Protein AF-A0A8X7WIV2-F1 (afdb_monomer)

Organism: Brassica carinata (NCBI:txid52824)

Sequence (99 aa):
MKIVGPVVVCVLDLAFKYAENIAKDLELFAHHAGRKVVNMDDVVLSVFSARNDNLAASLRSLGNELKAKEPQSERKRKKVPAKKDDKASSSNAIHTTGL

Foldseek 3Di:
DDDDPVNVVVVVVVVVVVVVVLVVQQCVVCVVVVHPDGDLVSVLVSVVVVVDVVVSVVSVVVVVVVVVPPPPPPPDPDPPDDDDDDDDDDDDDDDDDDD

Radius of gyration: 27.84 Å; Cα contacts (8 Å, |Δi|>4): 29; chains: 1; bounding box: 46×39×91 Å

pLDDT: mean 75.4, std 20.64, range [34.56, 95.69]

Mean predicted aligned error: 14.79 Å

InterPro domains:
  IPR009072 Histone-fold [G3DSA:1.10.20.10] (1-79)
  IPR009072 Histone-fold [SSF47113] (6-46)
  IPR029003 CENP-S/Mhf1 [PF15630] (6-47)

Secondary structure (DSSP, 8-state):
-PPPHHHHHHHHHHHHHHHHHHHHHHHHHHHHTT-SS--HHHHHHHHHHTT-HHHHHHHHHHHHHHHHHS-----------PPP---------------

Structure (mmCIF, N/CA/C/O backbone):
data_AF-A0A8X7WIV2-F1
#
_entry.id   AF-A0A8X7WIV2-F1
#
loop_
_atom_site.group_PDB
_atom_site.id
_atom_site.type_symbol
_atom_site.label_atom_id
_atom_site.label_alt_id
_atom_site.label_comp_id
_atom_site.label_asym_id
_atom_site.label_entity_id
_atom_site.label_seq_id
_atom_site.pdbx_PDB_ins_code
_atom_site.Cartn_x
_atom_site.Cartn_y
_atom_site.Cartn_z
_atom_site.occupancy
_atom_site.B_iso_or_equiv
_atom_site.auth_seq_id
_atom_site.auth_comp_id
_atom_site.auth_asym_id
_atom_site.auth_atom_id
_atom_site.pdbx_PDB_model_num
ATOM 1 N N . MET A 1 1 ? 8.718 6.505 -25.432 1.00 68.12 1 MET A N 1
ATOM 2 C CA . MET A 1 1 ? 9.182 5.140 -25.090 1.00 68.12 1 MET A CA 1
ATOM 3 C C . MET A 1 1 ? 8.147 4.137 -25.575 1.00 68.12 1 MET A C 1
ATOM 5 O O . MET A 1 1 ? 6.970 4.375 -25.342 1.00 68.12 1 MET A O 1
ATOM 9 N N . LYS A 1 2 ? 8.551 3.060 -26.260 1.00 81.50 2 LYS A N 1
ATOM 10 C CA . LYS A 1 2 ? 7.664 1.922 -26.558 1.00 81.50 2 LYS A CA 1
ATOM 11 C C . LYS A 1 2 ? 7.959 0.823 -25.541 1.00 81.50 2 LYS A C 1
ATOM 13 O O . LYS A 1 2 ? 9.096 0.370 -25.463 1.00 81.50 2 LYS A O 1
ATOM 18 N N . ILE A 1 3 ? 6.959 0.444 -24.750 1.00 83.69 3 ILE A N 1
ATOM 19 C CA . ILE A 1 3 ? 7.063 -0.675 -23.810 1.00 83.69 3 ILE A CA 1
ATOM 20 C C . ILE A 1 3 ? 6.706 -1.938 -24.590 1.00 83.69 3 ILE A C 1
ATOM 22 O O . ILE A 1 3 ? 5.676 -1.990 -25.259 1.00 83.69 3 ILE A O 1
ATOM 26 N N . VAL A 1 4 ? 7.585 -2.932 -24.554 1.00 90.94 4 VAL A N 1
ATOM 27 C CA . VAL A 1 4 ? 7.363 -4.211 -25.235 1.00 90.94 4 VAL A CA 1
ATOM 28 C C . VAL A 1 4 ? 6.397 -5.082 -24.430 1.00 90.94 4 VAL A C 1
ATOM 30 O O . VAL A 1 4 ? 6.437 -5.082 -23.200 1.00 90.94 4 VAL A O 1
ATOM 33 N N . GLY A 1 5 ? 5.546 -5.845 -25.122 1.00 89.00 5 GLY A N 1
ATOM 34 C CA . GLY A 1 5 ? 4.500 -6.680 -24.512 1.00 89.00 5 GLY A CA 1
ATOM 35 C C . GLY A 1 5 ? 4.965 -7.553 -23.334 1.00 89.00 5 GLY A C 1
ATOM 36 O O . GLY A 1 5 ? 4.316 -7.515 -22.291 1.00 89.00 5 GLY A O 1
ATOM 37 N N . PRO A 1 6 ? 6.113 -8.253 -23.419 1.00 92.25 6 PRO A N 1
ATOM 38 C CA . PRO A 1 6 ? 6.617 -9.061 -22.307 1.00 92.25 6 PRO A CA 1
ATOM 39 C C . PRO A 1 6 ? 6.887 -8.261 -21.029 1.00 92.25 6 PRO A C 1
ATOM 41 O O . PRO A 1 6 ? 6.616 -8.743 -19.937 1.00 92.25 6 PRO A O 1
ATOM 44 N N . VAL A 1 7 ? 7.364 -7.017 -21.147 1.00 93.94 7 VAL A N 1
ATOM 45 C CA . VAL A 1 7 ? 7.612 -6.156 -19.979 1.00 93.94 7 VAL A CA 1
ATOM 46 C C . VAL A 1 7 ? 6.299 -5.815 -19.279 1.00 93.94 7 VAL A C 1
ATOM 48 O O . VAL A 1 7 ? 6.247 -5.833 -18.055 1.00 93.94 7 VAL A O 1
ATOM 51 N N . VAL A 1 8 ? 5.228 -5.566 -20.037 1.00 93.50 8 VAL A N 1
ATOM 52 C CA . VAL A 1 8 ? 3.898 -5.315 -19.462 1.00 93.50 8 VAL A CA 1
ATOM 53 C C . VAL A 1 8 ? 3.404 -6.538 -18.690 1.00 93.50 8 VAL A C 1
ATOM 55 O O . VAL A 1 8 ? 2.966 -6.390 -17.555 1.00 93.50 8 VAL A O 1
ATOM 58 N N . VAL A 1 9 ? 3.529 -7.738 -19.266 1.00 95.50 9 VAL A N 1
ATOM 59 C CA . VAL A 1 9 ? 3.115 -8.991 -18.608 1.00 95.50 9 VAL A CA 1
ATOM 60 C C . VAL A 1 9 ? 3.902 -9.219 -17.316 1.00 95.50 9 VAL A C 1
ATOM 62 O O . VAL A 1 9 ? 3.301 -9.449 -16.272 1.00 95.50 9 VAL A O 1
ATOM 65 N N . CYS A 1 10 ? 5.226 -9.051 -17.345 1.00 95.69 10 CYS A N 1
ATOM 66 C CA . CYS A 1 10 ? 6.057 -9.194 -16.148 1.00 95.69 10 CYS A CA 1
ATOM 67 C C . CYS A 1 10 ? 5.679 -8.199 -15.040 1.00 95.69 10 CYS A C 1
ATOM 69 O O . CYS A 1 10 ? 5.663 -8.560 -13.863 1.00 95.69 10 CYS A O 1
ATOM 71 N N . VAL A 1 11 ? 5.378 -6.945 -15.397 1.00 94.81 11 VAL A N 1
ATOM 72 C CA . VAL A 1 11 ? 4.954 -5.924 -14.425 1.00 94.81 11 VAL A CA 1
ATOM 73 C C . VAL A 1 11 ? 3.579 -6.259 -13.844 1.00 94.81 11 VAL A C 1
ATOM 75 O O . VAL A 1 11 ? 3.382 -6.089 -12.643 1.00 94.81 11 VAL A O 1
ATOM 78 N N . LEU A 1 12 ? 2.649 -6.767 -14.657 1.00 94.94 12 LEU A N 1
ATOM 79 C CA . LEU A 1 12 ? 1.332 -7.203 -14.188 1.00 94.94 12 LEU A CA 1
ATOM 80 C C . LEU A 1 12 ? 1.435 -8.383 -13.217 1.00 94.94 12 LEU A C 1
ATOM 82 O O . LEU A 1 12 ? 0.841 -8.329 -12.142 1.00 94.94 12 LEU A O 1
ATOM 86 N N . ASP A 1 13 ? 2.236 -9.398 -13.542 1.00 95.06 13 ASP A N 1
ATOM 87 C CA . ASP A 1 13 ? 2.463 -10.547 -12.658 1.00 95.06 13 ASP A CA 1
ATOM 88 C C . ASP A 1 13 ? 3.090 -10.124 -11.325 1.00 95.06 13 ASP A C 1
ATOM 90 O O . ASP A 1 13 ? 2.727 -10.635 -10.262 1.00 95.06 13 ASP A O 1
ATOM 94 N N . LEU A 1 14 ? 4.030 -9.173 -11.368 1.00 94.44 14 LEU A N 1
ATOM 95 C CA . LEU A 1 14 ? 4.641 -8.618 -10.166 1.00 94.44 14 LEU A CA 1
ATOM 96 C C . LEU A 1 14 ? 3.618 -7.843 -9.329 1.00 94.44 14 LEU A C 1
ATOM 98 O O . LEU A 1 14 ? 3.542 -8.055 -8.121 1.00 94.44 14 LEU A O 1
ATOM 102 N N . ALA A 1 15 ? 2.818 -6.981 -9.958 1.00 93.62 15 ALA A N 1
ATOM 103 C CA . ALA A 1 15 ? 1.780 -6.211 -9.279 1.00 93.62 15 ALA A CA 1
ATOM 104 C C . ALA A 1 15 ? 0.728 -7.124 -8.634 1.00 93.62 15 ALA A C 1
ATOM 106 O O . ALA A 1 15 ? 0.316 -6.873 -7.504 1.00 93.62 15 ALA A O 1
ATOM 107 N N . PHE A 1 16 ? 0.344 -8.209 -9.311 1.00 94.19 16 PHE A N 1
ATOM 108 C CA . PHE A 1 16 ? -0.608 -9.187 -8.791 1.00 94.19 16 PHE A CA 1
ATOM 109 C C . PHE A 1 16 ? -0.081 -9.889 -7.533 1.00 94.19 16 PHE A C 1
ATOM 111 O O . PHE A 1 16 ? -0.756 -9.911 -6.506 1.00 94.19 16 PHE A O 1
ATOM 118 N N . LYS A 1 17 ? 1.162 -10.386 -7.570 1.00 93.75 17 LYS A N 1
ATOM 119 C CA . LYS A 1 17 ? 1.808 -11.005 -6.397 1.00 93.75 17 LYS A CA 1
ATOM 120 C C . LYS A 1 17 ? 1.995 -10.006 -5.257 1.00 93.75 17 LYS A C 1
ATOM 122 O O . LYS A 1 17 ? 1.828 -10.346 -4.090 1.00 93.75 17 LYS A O 1
ATOM 127 N N . TYR A 1 18 ? 2.335 -8.764 -5.589 1.00 90.81 18 TYR A N 1
ATOM 128 C CA . TYR A 1 18 ? 2.522 -7.715 -4.596 1.00 90.81 18 TYR A CA 1
ATOM 129 C C . TYR A 1 18 ? 1.205 -7.322 -3.914 1.00 90.81 18 TYR A C 1
ATOM 131 O O . TYR A 1 18 ? 1.192 -7.100 -2.706 1.00 90.81 18 TYR A O 1
ATOM 139 N N . ALA A 1 19 ? 0.089 -7.313 -4.650 1.00 91.88 19 ALA A N 1
ATOM 140 C CA . ALA A 1 19 ? -1.233 -7.048 -4.090 1.00 91.88 19 ALA A CA 1
ATOM 141 C C . ALA A 1 19 ? -1.632 -8.073 -3.016 1.00 91.88 19 ALA A C 1
ATOM 143 O O . ALA A 1 19 ? -2.198 -7.688 -1.996 1.00 91.88 19 ALA A O 1
ATOM 144 N N . GLU A 1 20 ? -1.291 -9.353 -3.200 1.00 92.25 20 GLU A N 1
ATOM 145 C CA . GLU A 1 20 ? -1.540 -10.392 -2.192 1.00 92.25 20 GLU A CA 1
ATOM 146 C C . GLU A 1 20 ? -0.772 -10.120 -0.889 1.00 92.25 20 GLU A C 1
ATOM 148 O O . GLU A 1 20 ? -1.336 -10.226 0.201 1.00 92.25 20 GLU A O 1
ATOM 153 N N . ASN A 1 21 ? 0.499 -9.725 -0.994 1.00 90.06 21 ASN A N 1
ATOM 154 C CA . ASN A 1 21 ? 1.310 -9.385 0.174 1.00 90.06 21 ASN A CA 1
ATOM 155 C C . ASN A 1 21 ? 0.763 -8.146 0.892 1.00 90.06 21 ASN A C 1
ATOM 157 O O . ASN A 1 21 ? 0.593 -8.175 2.109 1.00 90.06 21 ASN A O 1
ATOM 161 N N . ILE A 1 22 ? 0.402 -7.099 0.141 1.00 90.50 22 ILE A N 1
ATOM 162 C CA . ILE A 1 22 ? -0.216 -5.899 0.718 1.00 90.50 22 ILE A CA 1
ATOM 163 C C . ILE A 1 22 ? -1.517 -6.254 1.444 1.00 90.50 22 ILE A C 1
ATOM 165 O O . ILE A 1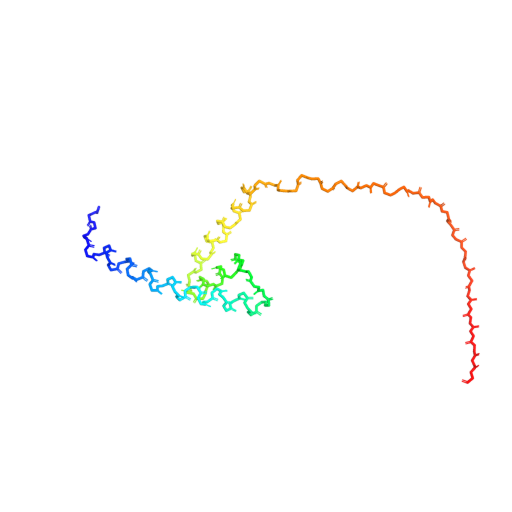 22 ? -1.755 -5.747 2.534 1.00 90.50 22 ILE A O 1
ATOM 169 N N . ALA A 1 23 ? -2.363 -7.115 0.873 1.00 92.12 23 ALA A N 1
ATOM 170 C CA . ALA A 1 23 ? -3.628 -7.490 1.500 1.00 92.12 23 ALA A CA 1
ATOM 171 C C . ALA A 1 23 ? -3.421 -8.143 2.877 1.00 92.12 23 ALA A C 1
ATOM 173 O O . ALA A 1 23 ? -4.090 -7.760 3.837 1.00 92.12 23 ALA A O 1
ATOM 174 N N . LYS A 1 24 ? -2.455 -9.065 2.987 1.00 92.50 24 LYS A N 1
ATOM 175 C CA . LYS A 1 24 ? -2.096 -9.720 4.257 1.00 92.50 24 LYS A CA 1
ATOM 176 C C . LYS A 1 24 ? -1.564 -8.721 5.283 1.00 92.50 24 LYS A C 1
ATOM 178 O O . LYS A 1 24 ? -1.963 -8.770 6.444 1.00 92.50 24 LYS A O 1
ATOM 183 N N . ASP A 1 25 ? -0.713 -7.792 4.853 1.00 91.44 25 ASP A N 1
ATOM 184 C CA . ASP A 1 25 ? -0.165 -6.755 5.730 1.00 91.44 25 ASP A CA 1
ATOM 185 C C . ASP A 1 25 ? -1.269 -5.821 6.251 1.00 91.44 25 ASP A C 1
ATOM 187 O O . ASP A 1 25 ? -1.333 -5.539 7.447 1.00 91.44 25 ASP A O 1
ATOM 191 N N . LEU A 1 26 ? -2.188 -5.385 5.381 1.00 92.25 26 LEU A N 1
ATOM 192 C CA . LEU A 1 26 ? -3.312 -4.523 5.765 1.00 92.25 26 LEU A CA 1
ATOM 193 C C . LEU A 1 26 ? -4.259 -5.208 6.753 1.00 92.25 26 LEU A C 1
ATOM 195 O O . LEU A 1 26 ? -4.708 -4.572 7.709 1.00 92.25 26 LEU A O 1
ATOM 199 N N . GLU A 1 27 ? -4.553 -6.491 6.541 1.00 93.00 27 GLU A N 1
ATOM 200 C CA . GLU A 1 27 ? -5.347 -7.285 7.479 1.00 93.00 27 GLU A CA 1
ATOM 201 C C . GLU A 1 27 ? -4.652 -7.375 8.841 1.00 93.00 27 GLU A C 1
ATOM 203 O O . GLU A 1 27 ? -5.280 -7.130 9.874 1.00 93.00 27 GLU A O 1
ATOM 208 N N . LEU A 1 28 ? -3.343 -7.645 8.848 1.00 93.56 28 LEU A N 1
ATOM 209 C CA . LEU A 1 28 ? -2.559 -7.741 10.074 1.00 93.56 28 LEU A CA 1
ATOM 210 C C . LEU A 1 28 ? -2.524 -6.410 10.837 1.00 93.56 28 LEU A C 1
ATOM 212 O O . LEU A 1 28 ? -2.664 -6.414 12.059 1.00 93.56 28 LEU A O 1
ATOM 216 N N . PHE A 1 29 ? -2.383 -5.276 10.147 1.00 93.00 29 PHE A N 1
ATOM 217 C CA . PHE A 1 29 ? -2.385 -3.953 10.781 1.00 93.00 29 PHE A CA 1
ATOM 218 C C . PHE A 1 29 ? -3.746 -3.597 11.375 1.00 93.00 29 PHE A C 1
ATOM 220 O O . PHE A 1 29 ? -3.818 -3.180 12.536 1.00 93.00 29 PHE A O 1
ATOM 227 N N . ALA A 1 30 ? -4.830 -3.839 10.635 1.00 92.62 30 ALA A N 1
ATOM 228 C CA . ALA A 1 30 ? -6.176 -3.618 11.146 1.00 92.62 30 ALA A CA 1
ATOM 229 C C . ALA A 1 30 ? -6.449 -4.508 12.369 1.00 92.62 30 ALA A C 1
ATOM 231 O O . ALA A 1 30 ? -6.903 -4.007 13.402 1.00 92.62 30 ALA A O 1
ATOM 232 N N . HIS A 1 31 ? -6.091 -5.794 12.290 1.00 93.50 31 HIS A N 1
ATOM 233 C CA . HIS A 1 31 ? -6.255 -6.750 13.382 1.00 93.50 31 HIS A CA 1
ATOM 234 C C . HIS A 1 31 ? -5.403 -6.389 14.606 1.00 93.50 31 HIS A C 1
ATOM 236 O O . HIS A 1 31 ? -5.891 -6.455 15.733 1.00 93.50 31 HIS A O 1
ATOM 242 N N . HIS A 1 32 ? -4.157 -5.946 14.410 1.00 93.44 32 HIS A N 1
ATOM 243 C CA . HIS A 1 32 ? -3.284 -5.478 15.490 1.00 93.44 32 HIS A CA 1
ATOM 244 C C . HIS A 1 32 ? -3.875 -4.266 16.225 1.00 93.44 32 HIS A C 1
ATOM 246 O O . HIS A 1 32 ? -3.775 -4.171 17.446 1.00 93.44 32 HIS A O 1
ATOM 252 N N . ALA A 1 33 ? -4.558 -3.378 15.500 1.00 90.38 33 ALA A N 1
ATOM 253 C CA . ALA A 1 33 ? -5.302 -2.259 16.073 1.00 90.38 33 ALA A CA 1
ATOM 254 C C . ALA A 1 33 ? -6.687 -2.653 16.642 1.00 90.38 33 ALA A C 1
ATOM 256 O O . ALA A 1 33 ? -7.451 -1.777 17.047 1.00 90.38 33 ALA A O 1
ATOM 257 N N . GLY A 1 34 ? -7.049 -3.943 16.647 1.00 91.06 34 GLY A N 1
ATOM 258 C CA . GLY A 1 34 ? -8.353 -4.439 17.103 1.00 91.06 34 GLY A CA 1
ATOM 259 C C . GLY A 1 34 ? -9.527 -4.078 16.183 1.00 91.06 34 GLY A C 1
ATOM 260 O O . GLY A 1 34 ? -10.687 -4.149 16.596 1.00 91.06 34 GLY A O 1
ATOM 261 N N . ARG A 1 35 ? -9.254 -3.665 14.940 1.00 94.12 35 ARG A N 1
ATOM 262 C CA . ARG A 1 35 ? -10.252 -3.261 13.940 1.00 94.12 35 ARG A CA 1
ATOM 263 C C . ARG A 1 35 ? -10.507 -4.391 12.942 1.00 94.12 35 ARG A C 1
ATOM 265 O O . ARG A 1 35 ? -9.617 -5.157 12.602 1.00 94.12 35 ARG A O 1
ATOM 272 N N . LYS A 1 36 ? -11.738 -4.458 12.425 1.00 91.38 36 LYS A N 1
ATOM 273 C CA . LYS A 1 36 ? -12.130 -5.366 11.323 1.00 91.38 36 LYS A CA 1
ATOM 274 C C . LYS A 1 36 ? -12.158 -4.683 9.953 1.00 91.38 36 LYS A C 1
ATOM 276 O O . LYS A 1 36 ? -12.438 -5.328 8.951 1.00 91.38 36 LYS A O 1
ATOM 281 N N . VAL A 1 37 ? -11.938 -3.370 9.924 1.00 91.75 37 VAL A N 1
ATOM 282 C CA . VAL A 1 37 ? -11.990 -2.537 8.721 1.00 91.75 37 VAL A CA 1
ATOM 283 C C . VAL A 1 37 ? -10.675 -1.780 8.61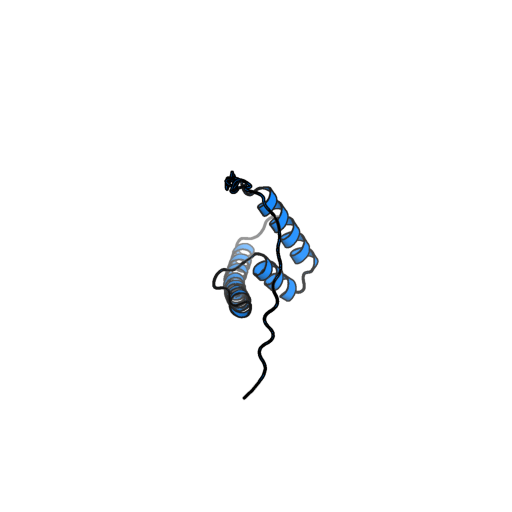6 1.00 91.75 37 VAL A C 1
ATOM 285 O O . VAL A 1 37 ? -10.239 -1.169 9.593 1.00 91.75 37 VAL A O 1
ATOM 288 N N . VAL A 1 38 ? -10.070 -1.837 7.432 1.00 92.06 38 VAL A N 1
ATOM 289 C CA . VAL A 1 38 ? -8.813 -1.160 7.094 1.00 92.06 38 VAL A CA 1
ATOM 290 C C . VAL A 1 38 ? -9.055 0.345 6.950 1.00 92.06 38 VAL A C 1
ATOM 292 O O . VAL A 1 38 ? -10.027 0.767 6.322 1.00 92.06 38 VAL A O 1
ATOM 295 N N . ASN A 1 39 ? -8.164 1.159 7.515 1.00 90.31 39 ASN A N 1
ATOM 296 C CA . ASN A 1 39 ? -8.156 2.617 7.400 1.00 90.31 39 ASN A CA 1
ATOM 297 C C . ASN A 1 39 ? -6.918 3.113 6.630 1.00 90.31 39 ASN A C 1
ATOM 299 O O . ASN A 1 39 ? -5.967 2.370 6.392 1.00 90.31 39 ASN A O 1
ATOM 303 N N . MET A 1 40 ? -6.877 4.411 6.310 1.00 88.56 40 MET A N 1
ATOM 304 C CA . MET A 1 40 ? -5.706 5.020 5.664 1.00 88.56 40 MET A CA 1
ATOM 305 C C . MET A 1 40 ? -4.422 4.922 6.489 1.00 88.56 40 MET A C 1
ATOM 307 O O . MET A 1 40 ? -3.343 4.912 5.908 1.00 88.56 40 MET A O 1
ATOM 311 N N . ASP A 1 41 ? -4.511 4.805 7.815 1.00 88.19 41 ASP A N 1
ATOM 312 C CA . ASP A 1 41 ? -3.327 4.598 8.655 1.00 88.19 41 ASP A CA 1
ATOM 313 C C . ASP A 1 41 ? -2.650 3.252 8.358 1.00 88.19 41 ASP A C 1
ATOM 315 O O . ASP A 1 41 ? -1.425 3.190 8.304 1.00 88.19 41 ASP A O 1
ATOM 319 N N . ASP A 1 42 ? -3.436 2.203 8.090 1.00 90.50 42 ASP A N 1
A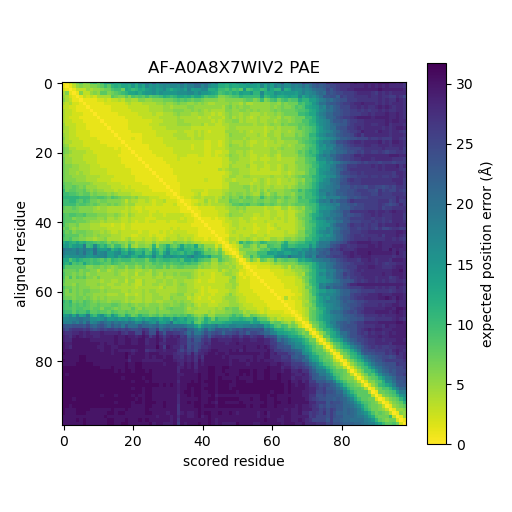TOM 320 C CA . ASP A 1 42 ? -2.926 0.869 7.751 1.00 90.50 42 ASP A CA 1
ATOM 321 C C . ASP A 1 42 ? -2.263 0.886 6.359 1.00 90.50 42 ASP A C 1
ATOM 323 O O . ASP A 1 42 ? -1.199 0.300 6.157 1.00 90.50 42 ASP A O 1
ATOM 327 N N . VAL A 1 43 ? -2.847 1.635 5.411 1.00 89.12 43 VAL A N 1
ATOM 328 C CA . VAL A 1 43 ? -2.301 1.841 4.054 1.00 89.12 43 VAL A CA 1
ATOM 329 C C . VAL A 1 43 ? -0.995 2.630 4.083 1.00 89.12 43 VAL A C 1
ATOM 331 O O . VAL A 1 43 ? -0.040 2.306 3.382 1.00 89.12 43 VAL A O 1
ATOM 334 N N . VAL A 1 44 ? -0.922 3.675 4.903 1.00 87.12 44 VAL A N 1
ATOM 335 C CA . VAL A 1 44 ? 0.313 4.445 5.068 1.00 87.12 44 VAL A CA 1
ATOM 336 C C . VAL A 1 44 ? 1.380 3.602 5.769 1.00 87.12 44 VAL A C 1
ATOM 338 O O . VAL A 1 44 ? 2.551 3.690 5.401 1.00 87.12 44 VAL A O 1
ATOM 341 N N . LEU A 1 45 ? 0.996 2.769 6.742 1.00 85.44 45 LEU A N 1
ATOM 342 C CA . LEU A 1 45 ? 1.916 1.894 7.466 1.00 85.44 45 LEU A CA 1
ATOM 343 C C . LEU A 1 45 ? 2.523 0.808 6.564 1.00 85.44 45 LEU A C 1
ATOM 345 O O . LEU A 1 45 ? 3.731 0.574 6.652 1.00 85.44 45 LEU A O 1
ATOM 349 N N . SER A 1 46 ? 1.745 0.212 5.651 1.00 82.50 46 SER A N 1
ATOM 350 C CA . SER A 1 46 ? 2.272 -0.778 4.693 1.00 82.50 46 SER A CA 1
ATOM 351 C C . SER A 1 46 ? 3.373 -0.193 3.805 1.00 82.50 46 SER A C 1
ATOM 353 O O . SER A 1 46 ? 4.409 -0.818 3.578 1.00 82.50 46 SER A O 1
ATOM 355 N N . VAL A 1 47 ? 3.209 1.059 3.381 1.00 78.06 47 VAL A N 1
ATOM 356 C CA . VAL A 1 47 ? 4.185 1.766 2.543 1.00 78.06 47 VAL A CA 1
ATOM 357 C C . VAL A 1 47 ? 5.378 2.283 3.346 1.00 78.06 47 VAL A C 1
ATOM 359 O O . VAL A 1 47 ? 6.507 2.274 2.852 1.00 78.06 47 VAL A O 1
ATOM 362 N N . PHE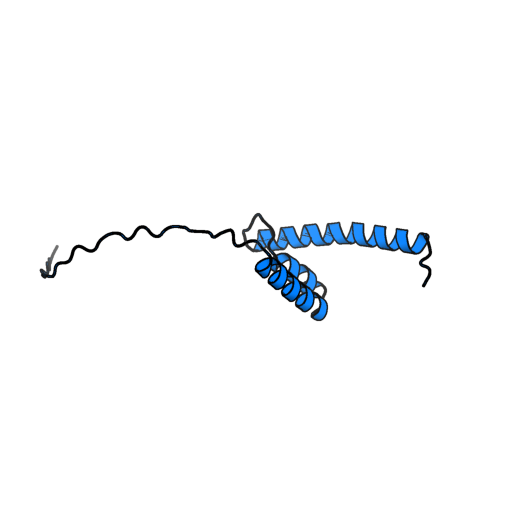 A 1 48 ? 5.162 2.683 4.599 1.00 68.56 48 PHE A N 1
ATOM 363 C CA . PHE A 1 48 ? 6.244 3.068 5.506 1.00 68.56 48 PHE A CA 1
ATOM 364 C C . PHE A 1 48 ? 7.176 1.881 5.799 1.00 68.56 48 PHE A C 1
ATOM 366 O O . PHE A 1 48 ? 8.397 2.038 5.833 1.00 68.56 48 PHE A O 1
ATOM 373 N N . SER A 1 49 ? 6.613 0.673 5.915 1.00 60.53 49 SER A N 1
ATOM 374 C CA . SER A 1 49 ? 7.379 -0.572 6.055 1.00 60.53 49 SER A CA 1
ATOM 375 C C . SER A 1 49 ? 8.269 -0.852 4.835 1.00 60.53 49 SER A C 1
ATOM 377 O O . SER A 1 49 ? 9.412 -1.285 4.979 1.00 60.53 49 SER A O 1
ATOM 379 N N . ALA A 1 50 ? 7.808 -0.486 3.632 1.00 63.50 50 ALA A N 1
ATOM 380 C CA . ALA A 1 50 ? 8.579 -0.584 2.389 1.00 63.50 50 ALA A CA 1
ATOM 381 C C . ALA A 1 50 ? 9.706 0.471 2.254 1.00 63.50 50 ALA A C 1
ATOM 383 O O . ALA A 1 50 ? 10.384 0.519 1.228 1.00 63.50 50 ALA A O 1
ATOM 384 N N . ARG A 1 51 ? 9.926 1.300 3.289 1.00 71.62 51 ARG A N 1
ATOM 385 C CA . ARG A 1 51 ? 10.997 2.311 3.414 1.00 71.62 51 ARG A CA 1
ATOM 386 C C . ARG A 1 51 ? 11.003 3.399 2.340 1.00 71.62 51 ARG A C 1
ATOM 388 O O . ARG A 1 51 ? 12.057 3.934 2.001 1.00 71.62 51 ARG A O 1
ATOM 395 N N . ASN A 1 52 ? 9.837 3.749 1.803 1.00 81.50 52 ASN A N 1
ATOM 396 C CA . ASN A 1 52 ? 9.710 4.863 0.870 1.00 81.50 52 ASN A CA 1
ATOM 397 C C . ASN A 1 52 ? 8.960 6.030 1.522 1.00 81.50 52 ASN A C 1
ATOM 399 O O . ASN A 1 52 ? 7.748 6.188 1.358 1.00 81.50 52 ASN A O 1
ATOM 403 N N . ASP A 1 53 ? 9.701 6.863 2.254 1.00 79.75 53 ASP A N 1
ATOM 404 C CA . ASP A 1 53 ? 9.139 7.998 2.997 1.00 79.75 53 ASP A CA 1
ATOM 405 C C . ASP A 1 53 ? 8.451 9.021 2.081 1.00 79.75 53 ASP A C 1
ATOM 407 O O . ASP A 1 53 ? 7.418 9.589 2.439 1.00 79.75 53 ASP A O 1
ATOM 411 N N . ASN A 1 54 ? 8.971 9.209 0.862 1.00 86.00 54 ASN A N 1
ATOM 412 C CA . ASN A 1 54 ? 8.379 10.102 -0.137 1.00 86.00 54 ASN A CA 1
ATOM 413 C C . ASN A 1 54 ? 7.017 9.590 -0.626 1.00 86.00 54 ASN A C 1
ATOM 415 O O . ASN A 1 54 ? 6.062 10.362 -0.770 1.00 86.00 54 ASN A O 1
ATOM 419 N N . LEU A 1 55 ? 6.902 8.280 -0.854 1.00 84.31 55 LEU A N 1
ATOM 420 C CA . LEU A 1 55 ? 5.645 7.652 -1.248 1.00 84.31 55 LEU A CA 1
ATOM 421 C C . LEU A 1 55 ? 4.629 7.694 -0.100 1.00 84.31 55 LEU A C 1
ATOM 423 O O . LEU A 1 55 ? 3.469 8.033 -0.327 1.00 84.31 55 LEU A O 1
ATOM 427 N N . ALA A 1 56 ? 5.066 7.456 1.139 1.00 84.69 56 ALA A N 1
ATOM 428 C CA . ALA A 1 56 ? 4.212 7.583 2.319 1.00 84.69 56 ALA A CA 1
ATOM 429 C C . ALA A 1 56 ? 3.692 9.022 2.507 1.00 84.69 56 ALA A C 1
ATOM 431 O O . ALA A 1 56 ? 2.511 9.224 2.798 1.00 84.69 56 ALA A O 1
ATOM 432 N N . ALA A 1 57 ? 4.541 10.035 2.302 1.00 86.94 57 ALA A N 1
ATOM 433 C CA . ALA A 1 57 ? 4.136 11.441 2.349 1.00 86.94 57 ALA A CA 1
ATOM 434 C C . ALA A 1 57 ? 3.104 11.781 1.261 1.00 86.94 57 ALA A C 1
ATOM 436 O O . ALA A 1 57 ? 2.090 12.424 1.547 1.00 86.94 57 ALA A O 1
ATOM 437 N N . SER A 1 58 ? 3.319 11.286 0.041 1.00 89.06 58 SER A N 1
ATOM 438 C CA . SER A 1 58 ? 2.393 11.476 -1.082 1.00 89.06 58 SER A CA 1
ATOM 439 C C . SER A 1 58 ? 1.026 10.840 -0.808 1.00 89.06 58 SER A C 1
ATOM 441 O O . SER A 1 58 ? -0.006 11.470 -1.030 1.00 89.06 58 SER A O 1
ATOM 443 N N . LEU A 1 59 ? 0.996 9.630 -0.241 1.00 87.25 59 LEU A N 1
ATOM 444 C CA . LEU A 1 59 ? -0.251 8.953 0.133 1.00 87.25 59 LEU A CA 1
ATOM 445 C C . LEU A 1 59 ? -0.999 9.660 1.264 1.00 87.25 59 LEU A C 1
ATOM 447 O O . LEU A 1 59 ? -2.222 9.764 1.208 1.00 87.25 59 LEU A O 1
ATOM 451 N N . ARG A 1 60 ? -0.292 10.196 2.268 1.00 89.31 60 ARG A N 1
ATOM 452 C CA . ARG A 1 60 ? -0.921 11.030 3.308 1.00 89.31 60 ARG A CA 1
ATOM 453 C C . ARG A 1 60 ? -1.561 12.281 2.709 1.00 89.31 60 ARG A C 1
ATOM 455 O O . ARG A 1 60 ? -2.681 12.625 3.080 1.00 89.31 60 ARG A O 1
ATOM 462 N N . SER A 1 61 ? -0.869 12.945 1.782 1.00 89.75 61 SER A N 1
ATOM 463 C CA . SER A 1 61 ? -1.401 14.116 1.077 1.00 89.75 61 SER A CA 1
ATOM 464 C C . SER A 1 61 ? -2.665 13.768 0.287 1.00 89.75 61 SER A C 1
ATOM 466 O O . SER A 1 61 ? -3.686 14.433 0.461 1.00 89.75 61 SER A O 1
ATOM 468 N N . LEU A 1 62 ? -2.641 12.667 -0.471 1.00 89.56 62 LEU A N 1
ATOM 469 C CA . LEU A 1 62 ? -3.807 12.163 -1.198 1.00 89.56 62 LEU A CA 1
ATOM 470 C C . LEU A 1 62 ? -4.968 11.818 -0.254 1.00 89.56 62 LEU A C 1
ATOM 472 O O . LEU A 1 62 ? -6.109 12.191 -0.511 1.00 89.56 62 LEU A O 1
ATOM 476 N N . GLY A 1 63 ? -4.692 11.154 0.870 1.00 86.88 63 GLY A N 1
ATOM 477 C CA . GLY A 1 63 ? -5.705 10.840 1.879 1.00 86.88 63 GLY A CA 1
ATOM 478 C C . GLY A 1 63 ? -6.381 12.092 2.448 1.00 86.88 63 GLY A C 1
ATOM 479 O O . GLY A 1 63 ? -7.593 12.096 2.663 1.00 86.88 63 GLY A O 1
ATOM 480 N N . ASN A 1 64 ? -5.627 13.175 2.646 1.00 88.69 64 ASN A N 1
ATOM 481 C CA . ASN A 1 64 ? -6.178 14.458 3.087 1.00 88.69 64 ASN A CA 1
ATOM 482 C C . ASN A 1 64 ? -7.027 15.129 1.999 1.00 88.69 64 ASN A C 1
ATOM 484 O O . ASN A 1 64 ? -8.081 15.683 2.306 1.00 88.69 64 ASN A O 1
ATOM 488 N N . GLU A 1 65 ? -6.609 15.050 0.734 1.00 90.50 65 GLU A N 1
ATOM 489 C CA . GLU A 1 65 ? -7.392 15.553 -0.398 1.00 90.50 65 GLU A CA 1
ATOM 490 C C . GLU A 1 65 ? -8.728 14.809 -0.540 1.00 90.50 65 GLU A C 1
ATOM 492 O O . GLU A 1 65 ? -9.768 15.438 -0.732 1.00 90.50 65 GLU A O 1
ATOM 497 N N . LEU A 1 66 ? -8.724 13.480 -0.389 1.00 88.00 66 LEU A N 1
ATOM 498 C CA . LEU A 1 66 ? -9.942 12.669 -0.435 1.00 88.00 66 LEU A CA 1
ATOM 499 C C . LEU A 1 66 ? -10.916 13.045 0.686 1.00 88.00 66 LEU A C 1
ATOM 501 O O . LEU A 1 66 ? -12.100 13.224 0.415 1.00 88.00 66 LEU A O 1
ATOM 505 N N . LYS A 1 67 ? -10.422 13.261 1.912 1.00 85.00 67 LYS A N 1
ATOM 506 C CA . LYS A 1 67 ? -11.243 13.753 3.035 1.00 85.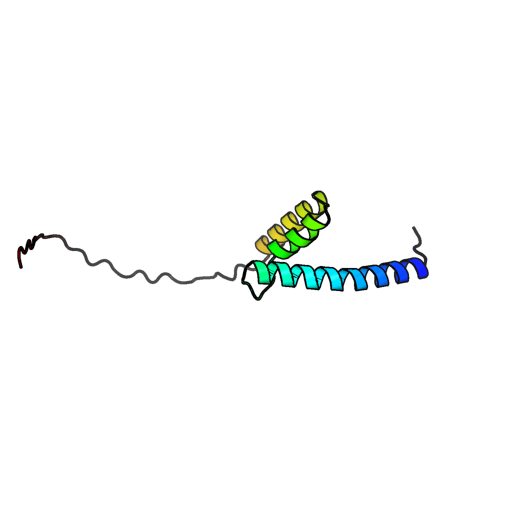00 67 LYS A CA 1
ATOM 507 C C . LYS A 1 67 ? -11.815 15.150 2.782 1.00 85.00 67 LYS A C 1
ATOM 509 O O . LYS A 1 67 ? -12.924 15.438 3.210 1.00 85.00 67 LYS A O 1
ATOM 514 N N . ALA A 1 68 ? -11.073 16.017 2.092 1.00 82.69 68 ALA A N 1
ATOM 515 C CA . ALA A 1 68 ? -11.538 17.359 1.738 1.00 82.69 68 ALA A CA 1
ATOM 516 C C . ALA A 1 68 ? -12.589 17.352 0.612 1.00 82.69 68 ALA A C 1
ATOM 518 O O . ALA A 1 68 ? -13.408 18.267 0.529 1.00 82.69 68 ALA A O 1
ATOM 519 N N . LYS A 1 69 ? -12.559 16.336 -0.259 1.00 79.94 69 LYS A N 1
ATOM 520 C CA . LYS A 1 69 ? -13.502 16.149 -1.373 1.00 79.94 69 LYS A CA 1
ATOM 521 C C . LYS A 1 69 ? -14.715 15.292 -1.019 1.00 79.94 69 LYS A C 1
ATOM 523 O O . LYS A 1 69 ? -15.677 15.283 -1.786 1.00 79.94 69 LYS A O 1
ATOM 528 N N . GLU A 1 70 ? -14.688 14.574 0.100 1.00 73.50 70 GLU A N 1
ATOM 529 C CA . GLU A 1 70 ? -15.831 13.797 0.565 1.00 73.50 70 GLU A CA 1
ATOM 530 C C . GLU A 1 70 ? -17.009 14.754 0.839 1.00 73.50 70 GLU A C 1
ATOM 532 O O . GLU A 1 70 ? -16.852 15.720 1.595 1.00 73.50 70 GLU A O 1
ATOM 537 N N . PRO A 1 71 ? -18.184 14.565 0.202 1.00 60.22 71 PRO A N 1
ATOM 538 C CA . PRO A 1 71 ? -19.326 15.432 0.435 1.00 60.22 71 PRO A CA 1
ATOM 539 C C . PRO A 1 71 ? -19.695 15.323 1.909 1.00 60.22 71 PRO A C 1
ATOM 541 O O . PRO A 1 71 ? -20.124 14.263 2.351 1.00 60.22 71 PRO A O 1
ATOM 544 N N . GLN A 1 72 ? -19.498 16.420 2.645 1.00 59.84 72 GLN A N 1
ATOM 545 C CA . GLN A 1 72 ? -19.794 16.584 4.065 1.00 59.84 72 GLN A CA 1
ATOM 546 C C . GLN A 1 72 ? -21.132 15.910 4.421 1.00 59.84 72 GLN A C 1
ATOM 548 O O . GLN A 1 72 ? -22.201 16.518 4.320 1.00 59.84 72 GLN A O 1
ATOM 553 N N . SER A 1 73 ? -21.084 14.645 4.845 1.00 54.44 73 SER A N 1
ATOM 554 C CA . SER A 1 73 ? -22.267 13.858 5.212 1.00 54.44 73 SER A CA 1
ATOM 555 C C . SER A 1 73 ? -22.862 14.325 6.545 1.00 54.44 73 SER A C 1
ATOM 557 O O . SER A 1 73 ? -23.929 13.883 6.962 1.00 54.44 73 SER A O 1
ATOM 559 N N . GLU A 1 74 ? -22.254 15.333 7.170 1.00 49.41 74 GLU A N 1
ATOM 560 C CA . GLU A 1 74 ? -22.765 16.028 8.341 1.00 49.41 74 GLU A CA 1
ATOM 561 C C . GLU A 1 74 ? -23.569 17.287 7.977 1.00 49.41 74 GLU A C 1
ATOM 563 O O . GLU A 1 74 ? -23.324 18.389 8.476 1.00 49.41 74 GLU A O 1
ATOM 568 N N . ARG A 1 75 ? -24.616 17.150 7.154 1.00 53.44 75 ARG A N 1
ATOM 569 C CA . ARG A 1 75 ? -25.754 18.071 7.285 1.00 53.44 75 ARG A CA 1
ATOM 570 C C . ARG A 1 75 ? -26.603 17.624 8.477 1.00 53.44 75 ARG A C 1
ATOM 572 O O . ARG A 1 75 ? -27.492 16.794 8.358 1.00 53.44 75 ARG A O 1
ATOM 579 N N . LYS A 1 76 ? -26.373 18.307 9.603 1.00 54.47 76 LYS A N 1
ATOM 580 C CA . LYS A 1 76 ? -27.339 18.566 10.687 1.00 54.47 76 LYS A CA 1
ATOM 581 C C . LYS A 1 76 ? -27.764 17.361 11.547 1.00 54.47 76 LYS A C 1
ATOM 583 O O . LYS A 1 76 ? -28.913 16.931 11.491 1.00 54.47 76 LYS A O 1
ATOM 588 N N . ARG A 1 77 ? -26.963 17.001 12.557 1.00 56.34 77 ARG A N 1
ATOM 589 C CA . ARG A 1 77 ? -27.582 16.685 13.860 1.00 56.34 77 ARG A CA 1
ATOM 590 C C . ARG A 1 77 ? -27.988 18.003 14.513 1.00 56.34 77 ARG A C 1
ATOM 592 O O . ARG A 1 77 ? -27.166 18.728 15.065 1.00 56.34 77 ARG A O 1
ATOM 599 N N . LYS A 1 78 ? -29.273 18.342 14.392 1.00 49.03 78 LYS A N 1
ATOM 600 C CA . LYS A 1 78 ? -29.916 19.433 15.130 1.00 49.03 78 LYS A CA 1
ATOM 601 C C . LYS A 1 78 ? -29.728 19.140 16.624 1.00 49.03 78 LYS A C 1
ATOM 603 O O . LYS A 1 78 ? -30.409 18.268 17.155 1.00 49.03 78 LYS A O 1
ATOM 608 N N . LYS A 1 79 ? -28.805 19.835 17.303 1.00 49.72 79 LYS A N 1
ATOM 609 C CA . LYS A 1 79 ? -28.855 19.947 18.767 1.00 49.72 79 LYS A CA 1
ATOM 610 C C . LYS A 1 79 ? -30.200 20.596 19.088 1.00 49.72 79 LYS A C 1
ATOM 612 O O . LYS A 1 79 ? -30.395 21.780 18.826 1.00 49.72 79 LYS A O 1
ATOM 617 N N . VAL A 1 80 ? -31.152 19.801 19.567 1.00 51.09 80 VAL A N 1
ATOM 618 C CA . VAL A 1 80 ? -32.343 20.327 20.232 1.00 51.09 80 VAL A CA 1
ATOM 619 C C . VAL A 1 80 ? -31.831 21.079 21.465 1.00 51.09 80 VAL A C 1
ATOM 621 O O . VAL A 1 80 ? -31.098 20.480 22.255 1.00 51.09 80 VAL A O 1
ATOM 624 N N . PRO A 1 81 ? -32.132 22.377 21.632 1.00 44.16 81 PRO A N 1
ATOM 625 C CA . PRO A 1 81 ? -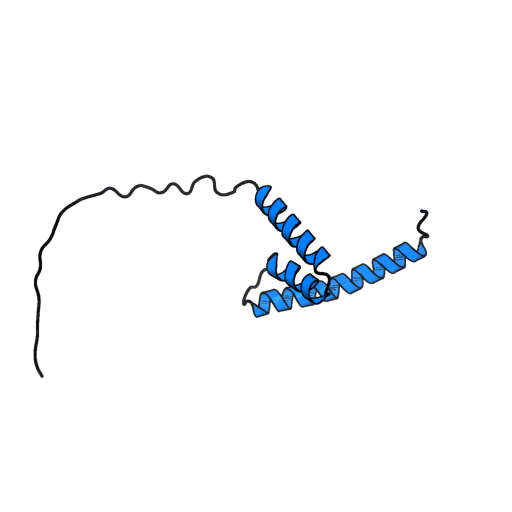31.784 23.076 22.854 1.00 44.16 81 PRO A CA 1
ATOM 626 C C . PRO A 1 81 ? -32.734 22.578 23.945 1.00 44.16 81 PRO A C 1
ATOM 628 O O . PRO A 1 81 ? -33.926 22.883 23.927 1.00 44.16 81 PRO A O 1
ATOM 631 N N . ALA A 1 82 ? -32.222 21.771 24.874 1.00 45.62 82 ALA A N 1
ATOM 632 C CA . ALA A 1 82 ? -32.919 21.526 26.128 1.00 45.62 82 ALA A CA 1
ATOM 633 C C . ALA A 1 82 ? -32.946 22.854 26.899 1.00 45.62 82 ALA A C 1
ATOM 635 O O . ALA A 1 82 ? -31.904 23.464 27.147 1.00 45.62 82 ALA A O 1
ATOM 636 N N . LYS A 1 83 ? -34.160 23.341 27.162 1.00 41.38 83 LYS A N 1
ATOM 637 C CA . LYS A 1 83 ? -34.442 24.588 27.873 1.00 41.38 83 LYS A CA 1
ATOM 638 C C . LYS A 1 83 ? -33.765 24.597 29.249 1.00 41.38 83 LYS A C 1
ATOM 640 O O . LYS A 1 83 ? -33.777 23.593 29.953 1.00 41.38 83 LYS A O 1
ATOM 645 N N . LYS A 1 84 ? -33.218 25.763 29.604 1.00 39.75 84 LYS A N 1
ATOM 646 C CA . LYS A 1 84 ? -32.941 26.177 30.983 1.00 39.75 84 LYS A CA 1
ATOM 647 C C . LYS A 1 84 ? -34.231 26.106 31.800 1.00 39.75 84 LYS A C 1
ATOM 649 O O . LYS A 1 84 ? -35.216 26.692 31.366 1.00 39.75 84 LYS A O 1
ATOM 654 N N . ASP A 1 85 ? -34.150 25.520 32.986 1.00 41.91 85 ASP A N 1
ATOM 655 C CA . ASP A 1 85 ? -34.831 26.052 34.161 1.00 41.91 85 ASP A CA 1
ATOM 656 C C . ASP A 1 85 ? -33.787 26.182 35.276 1.00 41.91 85 ASP A C 1
ATOM 658 O O . ASP A 1 85 ? -33.103 25.227 35.648 1.00 41.91 85 ASP A O 1
ATOM 662 N N . ASP A 1 86 ? -33.600 27.426 35.710 1.00 39.62 86 ASP A N 1
ATOM 663 C CA . ASP A 1 86 ? -32.796 27.833 36.855 1.00 39.62 86 ASP A CA 1
ATOM 664 C C . ASP A 1 86 ? -33.444 27.337 38.161 1.00 39.62 86 ASP A C 1
ATOM 666 O O . ASP A 1 86 ? -34.670 27.335 38.265 1.00 39.62 86 ASP A O 1
ATOM 670 N N . LYS A 1 87 ? -32.635 27.022 39.189 1.00 41.75 87 LYS A N 1
ATOM 671 C CA . LYS A 1 87 ? -32.612 27.747 40.487 1.00 41.75 87 LYS A CA 1
ATOM 672 C C . LYS A 1 87 ? -31.952 26.940 41.623 1.00 41.75 87 LYS A C 1
ATOM 674 O O . LYS A 1 87 ? -32.5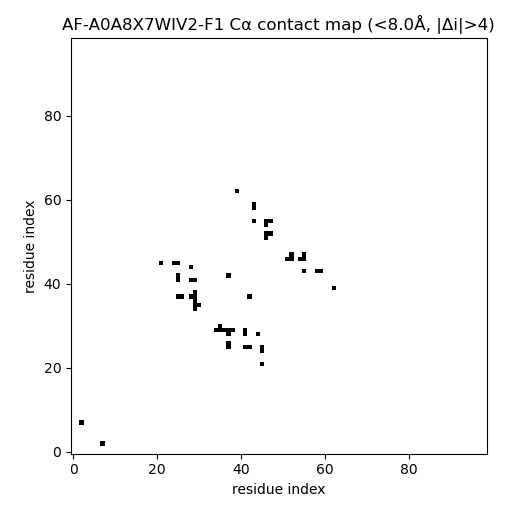22 26.013 42.176 1.00 41.75 87 LYS A O 1
ATOM 679 N N . ALA A 1 88 ? -30.739 27.386 41.955 1.00 34.56 88 ALA A N 1
ATOM 680 C CA . ALA A 1 88 ? -30.153 27.591 43.286 1.00 34.56 88 ALA A CA 1
ATOM 681 C C . ALA A 1 88 ? -30.387 26.584 44.444 1.00 3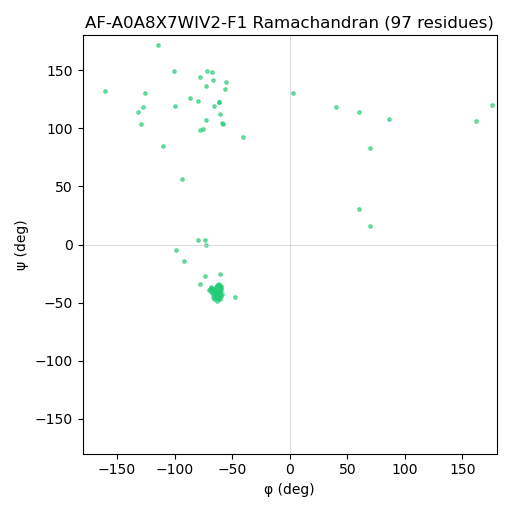4.56 88 ALA A C 1
ATOM 683 O O . ALA A 1 88 ? -31.461 26.519 45.026 1.00 34.56 88 ALA A O 1
ATOM 684 N N . SER A 1 89 ? -29.257 26.013 44.890 1.00 39.16 89 SER A N 1
ATOM 685 C CA . SER A 1 89 ? -28.692 26.115 46.253 1.00 39.16 89 SER A CA 1
ATOM 686 C C . SER A 1 89 ? -29.511 25.625 47.462 1.00 39.16 89 SER A C 1
ATOM 688 O O . SER A 1 89 ? -30.456 26.284 47.876 1.00 39.16 89 SER A O 1
ATOM 690 N N . SER A 1 90 ? -29.040 24.562 48.131 1.00 37.12 90 SER A N 1
ATOM 691 C CA . SER A 1 90 ? -28.644 24.602 49.557 1.00 37.12 90 SER A CA 1
ATOM 692 C C . SER A 1 90 ? -28.237 23.208 50.073 1.00 37.12 90 SER A C 1
ATOM 694 O O . SER A 1 90 ? -29.018 22.264 50.052 1.00 37.12 90 SER A O 1
ATOM 696 N N . SER A 1 91 ? -26.988 23.127 50.531 1.00 37.62 91 SER A N 1
ATOM 697 C CA . SER A 1 91 ? -26.468 22.384 51.692 1.00 37.62 91 SER A CA 1
ATOM 698 C C . SER A 1 91 ? -27.424 21.498 52.510 1.00 37.62 91 SER A C 1
ATOM 700 O O . SER A 1 91 ? -28.391 21.992 53.081 1.00 37.62 91 SER A O 1
ATOM 702 N N . ASN A 1 92 ? -27.014 20.244 52.754 1.00 40.56 92 ASN A N 1
ATOM 703 C CA . ASN A 1 92 ? -26.777 19.789 54.129 1.00 40.56 92 ASN A CA 1
ATOM 704 C C . ASN A 1 92 ? -25.885 18.541 54.202 1.00 40.56 92 ASN A C 1
ATOM 706 O O . ASN A 1 92 ? -26.075 17.560 53.487 1.00 40.56 92 ASN A O 1
ATOM 710 N N . ALA A 1 93 ? -24.898 18.627 55.092 1.00 39.44 93 ALA A N 1
ATOM 711 C CA . ALA A 1 93 ? -24.007 17.557 55.501 1.00 39.44 93 ALA A CA 1
ATOM 712 C C . ALA A 1 93 ? -24.771 16.470 56.269 1.00 39.44 93 ALA A C 1
ATOM 714 O O . ALA A 1 93 ? -25.608 16.789 57.111 1.00 39.44 93 ALA A O 1
ATOM 715 N N . ILE A 1 94 ? -24.419 15.202 56.049 1.00 50.03 94 ILE A N 1
ATOM 716 C CA . ILE A 1 94 ? -24.699 14.134 57.010 1.00 50.03 94 ILE A CA 1
ATOM 717 C C . ILE A 1 94 ? -23.400 13.369 57.247 1.00 50.03 94 ILE A C 1
ATOM 719 O O . ILE A 1 94 ? -22.923 12.598 56.420 1.00 50.03 94 ILE A O 1
ATOM 723 N N . HIS A 1 95 ? -22.823 13.672 58.402 1.00 36.47 95 HIS A N 1
ATOM 724 C CA . HIS A 1 95 ? -21.808 12.906 59.100 1.00 36.47 95 HIS A CA 1
ATOM 725 C C . HIS A 1 95 ? -22.550 11.775 59.830 1.00 36.47 95 HIS A C 1
ATOM 727 O O . HIS A 1 95 ? -23.440 12.070 60.626 1.00 36.47 95 HIS A O 1
ATOM 733 N N . THR A 1 96 ? -22.210 10.505 59.603 1.00 50.69 96 THR A N 1
ATOM 734 C CA . THR A 1 96 ? -22.636 9.415 60.500 1.00 50.69 96 THR A CA 1
ATOM 735 C C . THR A 1 96 ? -21.455 8.528 60.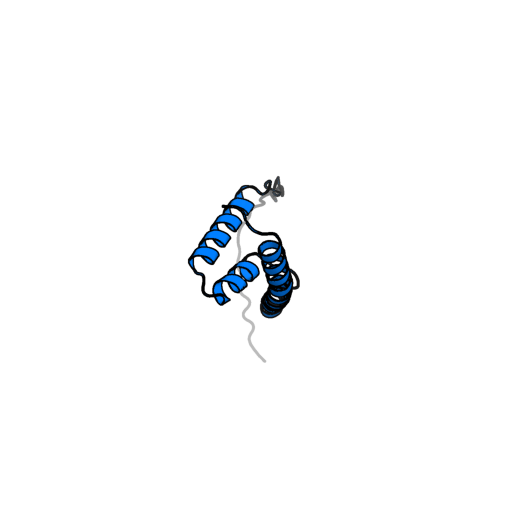850 1.00 50.69 96 THR A C 1
ATOM 737 O O . THR A 1 96 ? -20.857 7.866 60.006 1.00 50.69 96 THR A O 1
ATOM 740 N N . THR A 1 97 ? -21.137 8.581 62.134 1.00 41.78 97 THR A N 1
ATOM 741 C CA . THR A 1 97 ? -20.232 7.749 62.916 1.00 41.78 97 THR A CA 1
ATOM 742 C C . THR A 1 97 ? -20.791 6.344 63.147 1.00 41.78 97 THR A C 1
ATOM 744 O O . THR A 1 97 ? -21.987 6.213 63.382 1.00 41.78 97 THR A O 1
ATOM 747 N N . GLY A 1 98 ? -19.888 5.365 63.256 1.00 37.78 98 GLY A N 1
ATOM 748 C CA . GLY A 1 98 ? -19.956 4.301 64.264 1.00 37.78 98 GLY A CA 1
ATOM 749 C C . GLY A 1 98 ? -20.791 3.062 63.941 1.00 37.78 98 GLY A C 1
ATOM 750 O O . GLY A 1 98 ? -22.013 3.092 64.052 1.00 37.78 98 GLY A O 1
ATOM 751 N N . LEU A 1 99 ? -20.098 1.951 63.681 1.00 41.72 99 LEU A N 1
ATOM 752 C CA . LEU A 1 99 ? -20.107 0.752 64.534 1.00 41.72 99 LEU A CA 1
ATOM 753 C C . LEU A 1 99 ? -18.916 -0.146 64.186 1.00 41.72 99 LEU A C 1
ATOM 755 O O . LEU A 1 99 ? -18.617 -0.267 62.977 1.00 41.72 99 LEU A O 1
#

Solvent-accessible surface area (backbone atoms only — not comparable to full-atom values): 6405 Å² total; per-residue (Å²): 137,86,83,55,71,69,60,54,52,53,51,51,57,50,51,54,56,48,49,55,56,51,53,54,52,34,51,50,45,18,48,74,71,75,36,95,62,78,51,71,68,35,58,40,48,59,38,48,73,70,69,36,65,68,60,29,51,52,51,52,53,51,54,51,52,50,63,72,65,49,78,74,82,78,77,68,85,75,78,75,80,78,76,88,80,89,83,82,89,81,90,82,89,81,88,82,81,89,134

Nearest PDB structures (foldseek):
  6qmq-assembly1_B  TM=8.127E-01  e=8.435E-02  Homo sapiens
  7cvq-assembly3_L  TM=8.911E-01  e=1.697E-01  Arabidopsis thaliana
  6kbb-assembly1_D  TM=7.455E-01  e=9.046E-02  Homo sapiens
  7xyg-assembly1_D  TM=7.475E-01  e=8.435E-02  Drosophila melanogaster
  5g2e-assembly1_L  TM=7.477E-01  e=1.116E-01  Xenopus laevis